Protein 3BXU (pdb70)

Solvent-accessible surface area: 10934 Å² total; per-residue (Å²): 89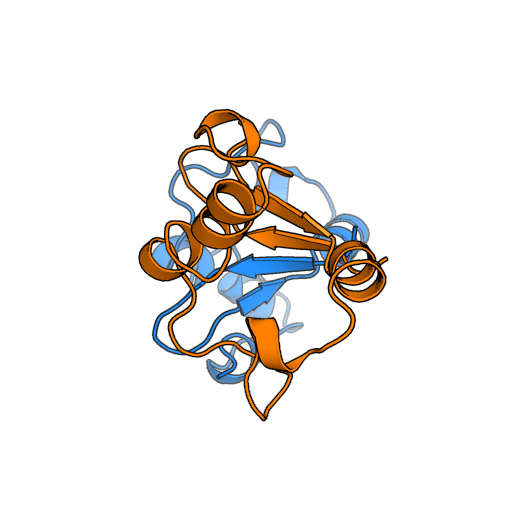,76,30,38,17,31,66,33,198,77,1,24,26,78,45,57,53,150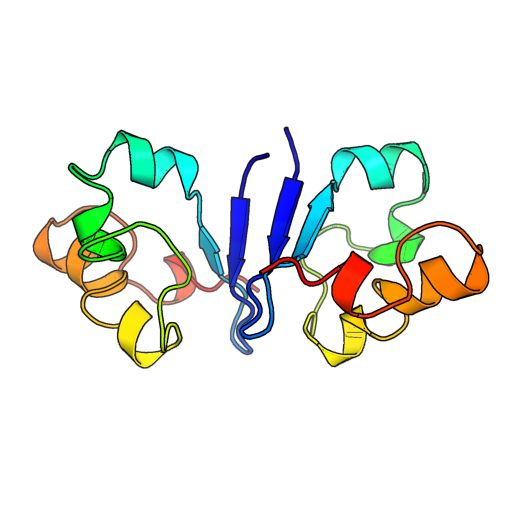,120,53,109,107,101,32,126,84,70,46,88,54,51,39,203,88,80,44,111,48,150,50,52,28,150,140,64,22,84,29,195,34,35,89,24,50,27,100,129,115,176,162,43,39,38,146,100,48,91,35,36,106,183,79,44,17,50,25,32,57,22,186,70,0,37,30,92,50,51,35,106,124,58,93,104,108,44,121,80,76,45,101,66,43,39,196,102,80,44,92,50,154,54,32,19,155,158,64,21,84,29,186,36,34,75,15,50,26,73,134,123,169,160,46,42,45,153,104,48,84,33,30,127,212

InterPro domains:
  IPR002322 Cytochrome c, class III [PR00609] (32-41)
  IPR002322 Cytochrome c, class III [PR00609] (45-52)
  IPR002322 Cytochrome c, class III [PR00609] (69-80)
  IPR002322 Cytochrome c, class III [PR00609] (82-89)
  IPR029467 Cytochrome c7-like [PF14522] (33-90)
  IPR036280 Multiheme cytochrome superfamily [SSF48695] (24-90)
  IPR053591 Cytochrome c [NF043011] (1-90)

B-factor: mean 10.08, std 7.46, range [2.67, 73.77]

Radius of gyration: 16.35 Å; Cα contacts (8 Å, |Δi|>4): 177; chains: 2; bounding box: 32×48×27 Å

Foldseek 3Di:
DFWDWADDPQAIFIGGPVVCCVPPDDCCQQDNPDDDDRPPDDDVCCLPSNPLPCCVVVVHADNDPCSGGPD/DAWDWADDPQAIFIGRPVVCCVVVVDQCQQDNPDPDDDPPDDDVVCLDSNPQPVCVVVVHADNDPCSGGPD

Structure (mmCIF, N/CA/C/O backbone):
data_3BXU
#
_entry.id   3BXU
#
_cell.length_a   34.200
_cell.length_b   47.500
_cell.length_c   88.900
_cell.angle_alpha   90.00
_cell.angle_beta   90.00
_cell.angle_gamma   90.00
#
_symmetry.space_group_name_H-M   'P 21 21 21'
#
loop_
_entity.id
_entity.type
_entity.pdbx_description
1 polymer 'Cytochrome c3'
2 non-polymer 'SULFATE ION'
3 non-polymer 'PROTOPORPHYRIN IX CONTAINING FE'
4 water water
#
loop_
_atom_site.group_PDB
_atom_site.id
_atom_site.type_symbol
_atom_site.label_atom_id
_atom_site.label_alt_id
_atom_site.label_comp_id
_atom_site.label_asym_id
_atom_site.label_entity_id
_atom_site.label_seq_id
_atom_site.pdbx_PDB_ins_code
_atom_site.Cartn_x
_atom_site.Cartn_y
_atom_site.Cartn_z
_atom_site.occupancy
_atom_site.B_iso_or_equiv
_atom_site.auth_seq_id
_atom_site.auth_comp_id
_atom_site.auth_asym_id
_atom_site.auth_atom_id
_atom_site.pdbx_PDB_model_num
ATOM 1 N N . ALA A 1 1 ? 11.526 -13.402 -1.324 1.00 18.05 1 ALA A N 1
ATOM 2 C CA . ALA A 1 1 ? 11.270 -12.528 -0.125 1.00 17.75 1 ALA A CA 1
ATOM 3 C C . ALA A 1 1 ? 9.775 -12.289 0.095 1.00 16.97 1 ALA A C 1
ATOM 4 O O . ALA A 1 1 ? 8.948 -12.966 -0.507 1.00 16.89 1 ALA A O 1
ATOM 6 N N . ASP A 1 2 ? 9.438 -11.379 1.015 1.00 16.36 2 ASP A N 1
ATOM 7 C CA . ASP A 1 2 ? 8.176 -10.647 0.961 1.00 15.77 2 ASP A CA 1
ATOM 8 C C . ASP A 1 2 ? 7.650 -10.000 2.286 1.00 13.84 2 ASP A C 1
ATOM 9 O O . ASP A 1 2 ? 7.292 -8.852 2.216 1.00 14.62 2 ASP A O 1
ATOM 14 N N . THR A 1 3 ? 7.625 -10.648 3.461 1.00 11.78 3 THR A N 1
ATOM 15 C CA . THR A 1 3 ? 7.302 -9.898 4.705 1.00 11.38 3 THR A CA 1
ATOM 16 C C . THR A 1 3 ? 8.065 -10.311 5.968 1.00 9.72 3 THR A C 1
ATOM 17 O O . THR A 1 3 ? 8.563 -11.418 6.063 1.00 9.24 3 THR A O 1
ATOM 21 N N . MET A 1 4 ? 8.115 -9.420 6.954 1.00 8.67 4 MET A N 1
ATOM 22 C CA . MET A 1 4 ? 8.594 -9.747 8.299 1.00 8.64 4 MET A CA 1
ATOM 23 C C . MET A 1 4 ? 7.410 -9.954 9.211 1.00 7.59 4 MET A C 1
ATOM 24 O O . MET A 1 4 ? 6.361 -9.332 9.071 1.00 7.79 4 MET A O 1
ATOM 29 N N . THR A 1 5 ? 7.603 -10.845 10.164 1.00 6.19 5 THR A N 1
ATOM 30 C CA . THR A 1 5 ? 6.618 -11.124 11.191 1.00 6.53 5 THR A CA 1
ATOM 31 C C . THR A 1 5 ? 7.232 -10.824 12.535 1.00 5.93 5 THR A C 1
ATOM 32 O O . THR A 1 5 ? 8.290 -11.371 12.891 1.00 6.04 5 THR A O 1
ATOM 36 N N . PHE A 1 6 ? 6.555 -9.951 13.265 1.00 5.26 6 PHE A N 1
ATOM 37 C CA . PHE A 1 6 ? 6.925 -9.616 14.631 1.00 5.57 6 PHE A CA 1
ATOM 38 C C . PHE A 1 6 ? 5.921 -10.312 15.531 1.00 5.59 6 PHE A C 1
ATOM 39 O O . PHE A 1 6 ? 4.752 -9.926 15.584 1.00 6.00 6 PHE A O 1
ATOM 47 N N . THR A 1 7 ? 6.342 -11.366 16.222 1.00 5.48 7 THR A N 1
ATOM 48 C CA . THR A 1 7 ? 5.415 -12.104 17.068 1.00 5.38 7 THR A CA 1
ATOM 49 C C . THR A 1 7 ? 5.040 -11.293 18.307 1.00 5.58 7 THR A C 1
ATOM 50 O O . THR A 1 7 ? 5.865 -10.614 18.911 1.00 5.80 7 THR A O 1
ATOM 54 N N . ALA A 1 8 ? 3.763 -11.357 18.650 1.00 5.78 8 ALA A N 1
ATOM 55 C CA . ALA A 1 8 ? 3.211 -10.622 19.770 1.00 5.94 8 ALA A CA 1
ATOM 56 C C . ALA A 1 8 ? 2.033 -11.408 20.327 1.00 6.83 8 ALA A C 1
ATOM 57 O O . ALA A 1 8 ? 1.250 -11.999 19.578 1.00 6.96 8 ALA A O 1
ATOM 59 N N . LYS A 1 9 ? 1.904 -11.421 21.646 1.00 7.72 9 LYS A N 1
ATOM 60 C CA . LYS A 1 9 ? 0.870 -12.231 22.296 1.00 8.33 9 LYS A CA 1
ATOM 61 C C . LYS A 1 9 ? -0.542 -11.816 21.897 1.00 8.13 9 LYS A C 1
ATOM 62 O O . LYS A 1 9 ? -1.453 -12.644 21.834 1.00 7.89 9 LYS A O 1
ATOM 68 N N . ASN A 1 10 ? -0.704 -10.527 21.637 1.00 7.12 10 ASN A N 1
ATOM 69 C CA . ASN A 1 10 ? -1.990 -9.960 21.233 1.00 7.43 10 ASN A CA 1
ATOM 70 C C . ASN A 1 10 ? -2.230 -9.932 19.723 1.00 7.68 10 ASN A C 1
ATOM 71 O O . ASN A 1 10 ? -3.150 -9.272 19.263 1.00 8.97 10 ASN A O 1
ATOM 76 N N . GLY A 1 11 ? -1.425 -10.663 18.956 1.00 7.64 11 GLY A N 1
ATOM 77 C CA . GLY A 1 11 ? -1.569 -10.722 17.514 1.00 7.19 11 GLY A CA 1
ATOM 78 C C . GLY A 1 11 ? -0.281 -10.27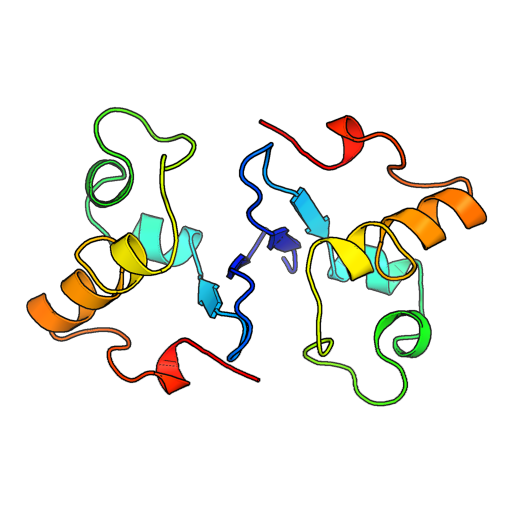6 16.853 1.00 7.00 11 GLY A C 1
ATOM 79 O O . GLY A 1 11 ? 0.208 -9.156 17.093 1.00 6.66 11 GLY A O 1
ATOM 80 N N . ASN A 1 12 ? 0.248 -11.152 16.005 1.00 6.91 12 ASN A N 1
ATOM 81 C CA . ASN A 1 12 ? 1.489 -10.895 15.292 1.00 6.98 12 ASN A CA 1
ATOM 82 C C . ASN A 1 12 ? 1.308 -9.690 14.366 1.00 6.83 12 ASN A C 1
ATOM 83 O O . ASN A 1 12 ? 0.211 -9.413 13.855 1.00 7.55 12 ASN A O 1
ATOM 88 N N . VAL A 1 13 ? 2.406 -8.993 14.126 1.00 6.11 13 VAL A N 1
ATOM 89 C CA . VAL A 1 13 ? 2.431 -7.841 13.254 1.00 5.55 13 VAL A CA 1
ATOM 90 C C . VAL A 1 13 ? 3.177 -8.208 11.981 1.00 5.60 13 VAL A C 1
ATOM 91 O O . VAL A 1 13 ? 4.321 -8.639 12.038 1.00 6.79 13 VAL A O 1
ATOM 95 N N . THR A 1 14 ? 2.525 -8.041 10.838 1.00 5.50 14 THR A N 1
ATOM 96 C CA . THR A 1 14 ? 3.146 -8.246 9.545 1.00 6.01 14 THR A CA 1
ATOM 97 C C . THR A 1 14 ? 3.619 -6.922 8.989 1.00 6.07 14 THR A C 1
ATOM 98 O O . THR A 1 14 ? 2.865 -5.981 8.937 1.00 7.79 14 THR A O 1
ATOM 102 N N . PHE A 1 15 ? 4.869 -6.880 8.555 1.00 5.13 15 PHE A N 1
ATOM 103 C CA . PHE A 1 15 ? 5.533 -5.645 8.173 1.00 4.87 15 PHE A CA 1
ATOM 104 C C . PHE A 1 15 ? 6.181 -5.841 6.819 1.00 5.47 15 PHE A C 1
ATOM 105 O O . PHE A 1 15 ? 7.015 -6.734 6.646 1.00 6.36 15 PHE A O 1
ATOM 113 N N . ASP A 1 16 ? 5.773 -5.041 5.843 1.00 5.42 16 ASP A N 1
ATOM 114 C CA . ASP A 1 16 ? 6.361 -5.061 4.523 1.00 5.79 16 ASP A CA 1
ATOM 115 C C . ASP A 1 16 ? 7.589 -4.163 4.529 1.00 5.10 16 ASP A C 1
ATOM 116 O O . ASP A 1 16 ? 7.528 -2.961 4.293 1.00 4.84 16 ASP A O 1
ATOM 121 N N . HIS A 1 17 ? 8.723 -4.768 4.816 1.00 5.11 17 HIS A N 1
ATOM 122 C CA . HIS A 1 17 ? 9.988 -4.064 4.907 1.00 5.17 17 HIS A CA 1
ATOM 123 C C . HIS A 1 17 ? 10.355 -3.488 3.561 1.00 5.71 17 HIS A C 1
ATOM 124 O O . HIS A 1 17 ? 10.772 -2.334 3.498 1.00 5.58 17 HIS A O 1
ATOM 131 N N . LYS A 1 18 ? 10.204 -4.257 2.475 1.00 6.73 18 LYS A N 1
ATOM 132 C CA . LYS A 1 18 ? 10.584 -3.730 1.180 1.00 7.58 18 LYS A CA 1
ATOM 133 C C . LYS A 1 18 ? 9.767 -2.513 0.787 1.00 7.33 18 LYS A C 1
ATOM 134 O O . LYS A 1 18 ? 10.296 -1.551 0.249 1.00 7.84 18 LYS A O 1
ATOM 140 N N . LYS A 1 19 ? 8.468 -2.557 1.064 1.00 7.67 19 LYS A N 1
ATOM 141 C CA . LYS A 1 19 ? 7.619 -1.423 0.759 1.00 8.27 19 LYS A CA 1
ATOM 142 C C . LYS A 1 19 ? 8.080 -0.207 1.551 1.00 7.49 19 LYS A C 1
ATOM 143 O O . LYS A 1 19 ? 8.158 0.887 1.024 1.00 8.12 19 LYS A O 1
ATOM 149 N N . HIS A 1 20 ? 8.425 -0.392 2.821 1.00 6.19 20 HIS A N 1
ATOM 150 C CA . HIS A 1 20 ? 8.875 0.719 3.629 1.00 6.10 20 HIS A CA 1
ATOM 151 C C . HIS A 1 20 ? 10.227 1.260 3.152 1.00 6.61 20 HIS A C 1
ATOM 152 O O . HIS A 1 20 ? 10.450 2.457 3.181 1.00 6.90 20 HIS A O 1
ATOM 159 N N . GLN A 1 21 ? 11.100 0.383 2.670 1.00 6.63 21 GLN A N 1
ATOM 160 C CA . GLN A 1 21 ? 12.388 0.795 2.108 1.00 7.11 21 GLN A CA 1
ATOM 161 C C . GLN A 1 21 ? 12.183 1.706 0.919 1.00 8.34 21 GLN A C 1
ATOM 162 O O . GLN A 1 21 ? 12.975 2.604 0.679 1.00 9.28 21 GLN A O 1
ATOM 168 N N . THR A 1 22 ? 11.119 1.447 0.175 1.00 8.61 22 THR A N 1
ATOM 169 C CA . THR A 1 22 ? 10.811 2.181 -1.048 1.00 9.40 22 THR A CA 1
ATOM 170 C C . THR A 1 22 ? 10.268 3.558 -0.738 1.00 10.41 22 THR A C 1
ATOM 171 O O . THR A 1 22 ? 10.652 4.523 -1.385 1.00 12.09 22 THR A O 1
ATOM 175 N N . ILE A 1 23 ? 9.356 3.652 0.227 1.00 10.18 23 ILE A N 1
ATOM 176 C CA . ILE A 1 23 ? 8.633 4.900 0.467 1.00 10.81 23 ILE A CA 1
ATOM 177 C C . ILE A 1 23 ? 9.281 5.777 1.518 1.00 11.03 23 ILE A C 1
ATOM 178 O O . ILE A 1 23 ? 9.152 6.981 1.471 1.00 11.26 23 ILE A O 1
ATOM 183 N N . VAL A 1 24 ? 9.997 5.178 2.457 1.00 11.23 24 VAL A N 1
ATOM 184 C CA . VAL A 1 24 ? 10.600 5.948 3.540 1.00 11.96 24 VAL A CA 1
ATOM 185 C C . VAL A 1 24 ? 11.950 6.382 3.033 1.00 13.19 24 VAL A C 1
ATOM 186 O O . VAL A 1 24 ? 12.669 5.554 2.471 1.00 14.72 24 VAL A O 1
ATOM 190 N N . PRO A 1 25 ? 12.281 7.669 3.242 1.00 13.67 25 PRO A N 1
ATOM 191 C CA . PRO A 1 25 ? 13.366 8.358 2.520 1.00 13.28 25 PRO A CA 1
ATOM 192 C C . PRO A 1 25 ? 14.777 7.761 2.601 0.50 12.78 25 PRO A C 1
ATOM 193 O O . PRO A 1 25 ? 15.529 7.894 1.636 0.50 13.68 25 PRO A O 1
ATOM 197 N N . ASP A 1 26 ? 15.132 7.134 3.715 1.00 11.99 26 ASP A N 1
ATOM 198 C CA . ASP A 1 26 ? 16.531 6.736 3.959 1.00 10.08 26 ASP A CA 1
ATOM 199 C C . ASP A 1 26 ? 16.517 5.586 4.978 1.00 8.27 26 ASP A C 1
ATOM 200 O O . ASP A 1 26 ? 15.682 5.605 5.853 1.00 7.73 26 ASP A O 1
ATOM 205 N N . CYS A 1 27 ? 17.407 4.585 4.862 1.00 7.02 27 CYS A N 1
ATOM 206 C CA . CYS A 1 27 ? 17.451 3.478 5.843 1.00 5.92 27 CYS A CA 1
ATOM 207 C C . CYS A 1 27 ? 17.632 3.993 7.260 1.00 5.14 27 CYS A C 1
ATOM 208 O O . CYS A 1 27 ? 17.149 3.385 8.195 1.00 4.50 27 CYS A O 1
ATOM 211 N N . ALA A 1 28 ? 18.351 5.106 7.390 1.00 5.28 28 ALA A N 1
ATOM 212 C CA . ALA A 1 28 ? 18.688 5.707 8.677 1.00 4.75 28 ALA A CA 1
ATOM 213 C C . ALA A 1 28 ? 17.461 6.105 9.496 1.00 5.07 28 ALA A C 1
ATOM 214 O O . ALA A 1 28 ? 17.525 6.209 10.723 1.00 6.44 28 ALA A O 1
ATOM 216 N N . VAL A 1 29 ? 16.339 6.328 8.820 1.00 5.30 29 VAL A N 1
ATOM 217 C CA . VAL A 1 29 ? 15.104 6.650 9.519 1.00 5.71 29 VAL A CA 1
ATOM 218 C C . VAL A 1 29 ? 14.814 5.605 10.586 1.00 5.70 29 VAL A C 1
ATOM 219 O O . VAL A 1 29 ? 14.466 5.940 11.720 1.00 7.25 29 VAL A O 1
ATOM 223 N N . CYS A 1 30 ? 15.028 4.336 10.250 1.00 6.06 30 CYS A N 1
ATOM 224 C CA . CYS A 1 30 ? 14.753 3.255 11.168 1.00 5.66 30 CYS A CA 1
ATOM 225 C C . CYS A 1 30 ? 15.990 2.597 11.735 1.00 4.94 30 CYS A C 1
ATOM 226 O O . CYS A 1 30 ? 15.911 1.980 12.789 1.00 6.49 30 CYS A O 1
ATOM 229 N N . HIS A 1 31 ? 17.130 2.755 11.053 1.00 4.85 31 HIS A N 1
ATOM 230 C CA . HIS A 1 31 ? 18.353 2.006 11.375 1.00 4.17 31 HIS A CA 1
ATOM 231 C C . HIS A 1 31 ? 19.513 2.835 11.906 1.00 5.65 31 HIS A C 1
ATOM 232 O O . HIS A 1 31 ? 20.523 2.263 12.319 1.00 6.65 31 HIS A O 1
ATOM 239 N N . GLY A 1 32 ? 19.401 4.159 11.874 1.00 6.06 32 GLY A N 1
ATOM 240 C CA . GLY A 1 32 ? 20.535 4.975 12.241 1.00 7.12 32 GLY A CA 1
ATOM 241 C C . GLY A 1 32 ? 21.643 4.845 11.206 1.00 8.48 32 GLY A C 1
ATOM 242 O O . GLY A 1 32 ? 21.390 4.664 10.016 1.00 8.93 32 GLY A O 1
ATOM 243 N N . LYS A 1 33 ? 22.888 4.917 11.666 1.00 9.49 33 LYS A N 1
ATOM 244 C CA . LYS A 1 33 ? 24.038 5.077 10.783 1.00 10.54 33 LYS A CA 1
ATOM 245 C C . LYS A 1 33 ? 24.161 4.016 9.688 1.00 10.86 33 LYS A C 1
ATOM 246 O O . LYS A 1 33 ? 24.458 4.343 8.532 1.00 11.13 33 LYS A O 1
ATOM 252 N N . THR A 1 34 ? 23.938 2.757 10.050 1.00 11.06 34 THR A N 1
ATOM 253 C CA . THR A 1 34 ? 24.100 1.640 9.119 1.00 11.89 34 THR A CA 1
ATOM 254 C C . THR A 1 34 ? 22.935 0.675 9.281 1.00 11.17 34 THR A C 1
ATOM 255 O O . THR A 1 34 ? 22.462 0.448 10.397 1.00 11.33 34 THR A O 1
ATOM 259 N N . PRO A 1 35 ? 22.429 0.116 8.187 1.00 10.14 35 PRO A N 1
ATOM 260 C CA . PRO A 1 35 ? 21.382 -0.894 8.318 1.00 10.20 35 PRO A CA 1
ATOM 261 C C . PRO A 1 35 ? 21.978 -2.146 8.936 1.00 10.83 35 PRO A C 1
ATOM 262 O O . PRO A 1 35 ? 23.087 -2.570 8.600 1.00 12.40 35 PRO A O 1
ATOM 266 N N . GLY A 1 36 ? 21.235 -2.716 9.856 1.00 10.71 36 GLY A N 1
ATOM 267 C CA . GLY A 1 36 ? 21.693 -3.825 10.676 1.00 9.87 36 GLY A CA 1
ATOM 268 C C . GLY A 1 36 ? 20.595 -4.061 11.687 1.00 9.19 36 GLY A C 1
ATOM 269 O O . GLY A 1 36 ? 19.523 -3.461 11.619 1.00 9.29 36 GLY A O 1
ATOM 270 N N . LYS A 1 37 ? 20.833 -4.965 12.617 1.00 8.34 37 LYS A N 1
ATOM 271 C CA . LYS A 1 37 ? 19.819 -5.278 13.595 1.00 7.92 37 LYS A CA 1
ATOM 272 C C . LYS A 1 37 ? 19.544 -4.046 14.426 1.00 7.72 37 LYS A C 1
ATOM 273 O O . LYS A 1 37 ? 20.473 -3.345 14.838 1.00 9.98 37 LYS A O 1
ATOM 279 N N . ILE A 1 38 ? 18.264 -3.794 14.664 1.00 7.06 38 ILE A N 1
ATOM 280 C CA . ILE A 1 38 ? 17.837 -2.617 15.425 1.00 7.13 38 ILE A CA 1
ATOM 281 C C . ILE A 1 38 ? 17.809 -3.019 16.880 1.00 7.18 38 ILE A C 1
ATOM 282 O O . ILE A 1 38 ? 16.903 -3.717 17.350 1.00 6.71 38 ILE A O 1
ATOM 287 N N . GLU A 1 39 ? 18.870 -2.635 17.567 1.00 8.26 39 GLU A N 1
ATOM 288 C CA . GLU A 1 39 ? 19.037 -2.907 18.970 1.00 8.69 39 GLU A CA 1
ATOM 289 C C . GLU A 1 39 ? 17.816 -2.423 19.783 1.00 8.20 39 GLU A C 1
ATOM 290 O O . GLU A 1 39 ? 17.400 -1.277 19.653 1.00 8.53 39 GLU A O 1
ATOM 296 N N . GLY A 1 40 ? 17.259 -3.317 20.591 1.00 7.64 40 GLY A N 1
ATOM 297 C CA . GLY A 1 40 ? 16.146 -2.991 21.469 1.00 7.73 40 GLY A CA 1
ATOM 298 C C . GLY A 1 40 ? 14.778 -3.092 20.816 1.00 6.78 40 GLY A C 1
ATOM 299 O O . GLY A 1 40 ? 13.773 -2.915 21.491 1.00 6.03 40 GLY A O 1
ATOM 300 N N . PHE A 1 41 ? 14.704 -3.401 19.526 1.00 6.68 41 PHE A N 1
ATOM 301 C CA . PHE A 1 41 ? 13.414 -3.348 18.867 1.00 6.10 41 PHE A CA 1
ATOM 302 C C . PHE A 1 41 ? 12.402 -4.248 19.573 1.00 5.76 41 PHE A C 1
ATOM 303 O O . PHE A 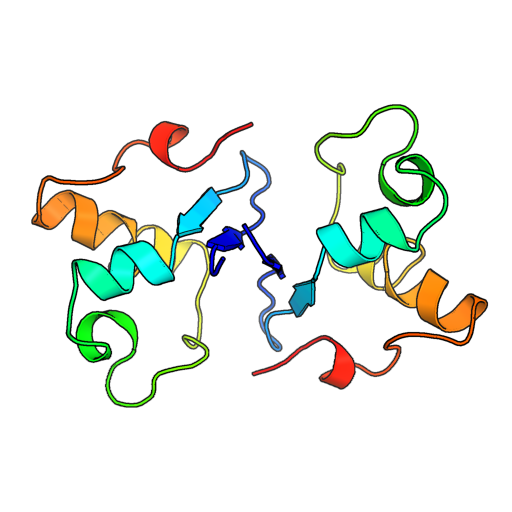1 41 ? 12.716 -5.366 19.973 1.00 6.84 41 PHE A O 1
ATOM 311 N N . GLY A 1 42 ? 11.192 -3.728 19.730 1.00 5.30 42 GLY A N 1
ATOM 312 C CA . GLY A 1 42 ? 10.168 -4.371 20.508 1.00 4.40 42 GLY A CA 1
ATOM 313 C C . GLY A 1 42 ? 9.036 -3.407 20.762 1.00 4.12 42 GLY A C 1
ATOM 314 O O . GLY A 1 42 ? 8.908 -2.423 20.052 1.00 4.53 42 GLY A O 1
ATOM 315 N N . LYS A 1 43 ? 8.225 -3.684 21.784 1.00 4.43 43 LYS A N 1
ATOM 316 C CA . LYS A 1 43 ? 7.010 -2.919 22.074 1.00 4.79 43 LYS A CA 1
ATOM 317 C C . LYS A 1 43 ? 7.253 -1.413 22.178 1.00 4.65 43 LYS A C 1
ATOM 318 O O . LYS A 1 43 ? 6.587 -0.624 21.521 1.00 5.04 43 LYS A O 1
ATOM 324 N N . GLU A 1 44 ? 8.169 -1.010 23.042 1.00 4.14 44 GLU A N 1
ATOM 325 C CA . GLU A 1 44 ? 8.366 0.413 23.296 1.00 4.06 44 GLU A CA 1
ATOM 326 C C . GLU A 1 44 ? 8.771 1.171 22.035 1.00 4.52 44 GLU A C 1
ATOM 327 O O . GLU A 1 44 ? 8.263 2.263 21.766 1.00 5.37 44 GLU A O 1
ATOM 333 N N . MET A 1 45 ? 9.716 0.619 21.289 1.00 4.27 45 MET A N 1
ATOM 334 C CA . MET A 1 45 ? 10.199 1.290 20.075 1.00 4.43 45 MET A CA 1
ATOM 335 C C . MET A 1 45 ? 9.094 1.314 19.027 1.00 5.28 45 MET A C 1
ATOM 336 O O . MET A 1 45 ? 8.846 2.344 18.395 1.00 5.50 45 MET A O 1
ATOM 341 N N . ALA A 1 46 ? 8.405 0.194 18.859 1.00 5.02 46 ALA A N 1
ATOM 342 C CA . ALA A 1 46 ? 7.326 0.078 17.875 1.00 5.27 46 ALA A CA 1
ATOM 343 C C . ALA A 1 46 ? 6.184 1.030 18.160 1.00 5.74 46 ALA A C 1
ATOM 344 O O . ALA A 1 46 ? 5.638 1.634 17.240 1.00 5.40 46 ALA A O 1
ATOM 346 N N . HIS A 1 47 ? 5.831 1.193 19.431 1.00 5.29 47 HIS A N 1
ATOM 347 C CA . HIS A 1 47 ? 4.739 2.099 19.779 1.00 5.69 47 HIS A CA 1
ATOM 348 C C . HIS A 1 47 ? 5.200 3.561 19.793 1.00 5.78 47 HIS A C 1
ATOM 349 O O . HIS A 1 47 ? 4.373 4.453 19.742 1.00 6.24 47 HIS A O 1
ATOM 356 N N . GLY A 1 48 ? 6.513 3.775 19.826 1.00 6.52 48 GLY A N 1
ATOM 357 C CA . GLY A 1 48 ? 7.124 5.074 19.698 1.00 6.99 48 GLY A CA 1
ATOM 358 C C . GLY A 1 48 ? 7.547 5.365 18.269 1.00 7.92 48 GLY A C 1
ATOM 359 O O . GLY A 1 48 ? 6.840 5.071 17.305 1.00 7.87 48 GLY A O 1
ATOM 360 N N . LYS A 1 49 ? 8.718 5.977 18.152 1.00 9.24 49 LYS A N 1
ATOM 361 C CA . LYS A 1 49 ? 9.180 6.558 16.897 1.00 9.84 49 LYS A CA 1
ATOM 362 C C . LYS A 1 49 ? 9.507 5.537 15.816 1.00 9.22 49 LYS A C 1
ATOM 363 O O . LYS A 1 49 ? 9.535 5.892 14.645 1.00 10.38 49 LYS A O 1
ATOM 369 N N . SER A 1 50 ? 9.759 4.286 16.193 1.00 8.32 50 SER A N 1
ATOM 370 C CA . SER A 1 50 ? 10.103 3.265 15.215 1.00 7.58 50 SER A CA 1
ATOM 371 C C . SER A 1 50 ? 8.961 2.817 14.322 1.00 7.12 50 SER A C 1
ATOM 372 O O . SER A 1 50 ? 9.237 2.418 13.205 1.00 7.53 50 SER A O 1
ATOM 375 N N . CYS A 1 51 ? 7.713 2.861 14.786 1.00 6.22 51 CYS A N 1
ATOM 376 C CA . CYS A 1 51 ? 6.586 2.483 13.933 1.00 5.61 51 CYS A CA 1
ATOM 377 C C . CYS A 1 51 ? 5.411 3.453 14.075 1.00 5.55 51 CYS A C 1
ATOM 378 O O . CYS A 1 51 ? 5.177 4.293 13.210 1.00 5.83 51 CYS A O 1
ATOM 381 N N . LYS A 1 52 ? 4.654 3.312 15.155 1.00 5.42 52 LYS A N 1
ATOM 382 C CA . LYS A 1 52 ? 3.409 4.052 15.333 1.00 5.51 52 LYS A CA 1
ATOM 383 C C . LYS A 1 52 ? 3.619 5.561 15.236 1.00 5.31 52 LYS A C 1
ATOM 384 O O . LYS A 1 52 ? 2.783 6.274 14.673 1.00 4.89 52 LYS A O 1
ATOM 390 N N . GLY A 1 53 ? 4.717 6.055 15.791 1.00 4.94 53 GLY A N 1
ATOM 391 C CA . GLY A 1 53 ? 4.993 7.479 15.811 1.00 5.27 53 GLY A CA 1
ATOM 392 C C . GLY A 1 53 ? 5.068 8.075 14.419 1.00 4.86 53 GLY A C 1
ATOM 393 O O . GLY A 1 53 ? 4.612 9.191 14.207 1.00 5.19 53 GLY A O 1
ATOM 394 N N . CYS A 1 54 ? 5.702 7.375 13.487 1.00 5.39 54 CYS A N 1
ATOM 395 C CA . CYS A 1 54 ? 5.735 7.875 12.120 1.00 4.97 54 CYS A CA 1
ATOM 396 C C . CYS A 1 54 ? 4.326 7.953 11.532 1.00 4.82 54 CYS A C 1
ATOM 397 O O . CYS A 1 54 ? 3.937 8.945 10.944 1.00 4.13 54 CYS A O 1
ATOM 400 N N . HIS A 1 55 ? 3.569 6.884 11.688 1.00 3.57 55 HIS A N 1
ATOM 401 C CA . HIS A 1 55 ? 2.227 6.807 11.135 1.00 3.79 55 HIS A CA 1
ATOM 402 C C . HIS A 1 55 ? 1.355 7.918 11.694 1.00 3.92 55 HIS A C 1
ATOM 403 O O . HIS A 1 55 ? 0.589 8.540 10.969 1.00 4.58 55 HIS A O 1
ATOM 410 N N . GLU A 1 56 ? 1.483 8.195 12.991 1.00 4.08 56 GLU A N 1
ATOM 411 C CA . GLU A 1 56 ? 0.718 9.274 13.606 1.00 4.87 56 GLU A CA 1
ATOM 412 C C . GLU A 1 56 ? 1.193 10.645 13.117 1.00 4.43 56 GLU A C 1
ATOM 413 O O . GLU A 1 56 ? 0.382 11.471 12.708 1.00 4.73 56 GLU A O 1
ATOM 423 N N . GLU A 1 57 ? 2.501 10.880 13.116 1.00 4.97 57 GLU A N 1
ATOM 424 C CA . GLU A 1 57 ? 3.042 12.202 12.784 1.00 5.38 57 GLU A CA 1
ATOM 425 C C . GLU A 1 57 ? 2.759 12.556 11.316 1.00 5.01 57 GLU A C 1
ATOM 426 O O . GLU A 1 57 ? 2.412 13.682 10.999 1.00 4.90 57 GLU A O 1
ATOM 432 N N . MET A 1 58 ? 2.880 11.566 10.435 1.00 4.96 58 MET A N 1
ATOM 433 C CA . MET A 1 58 ? 2.751 11.779 8.992 1.00 5.85 58 MET A CA 1
ATOM 434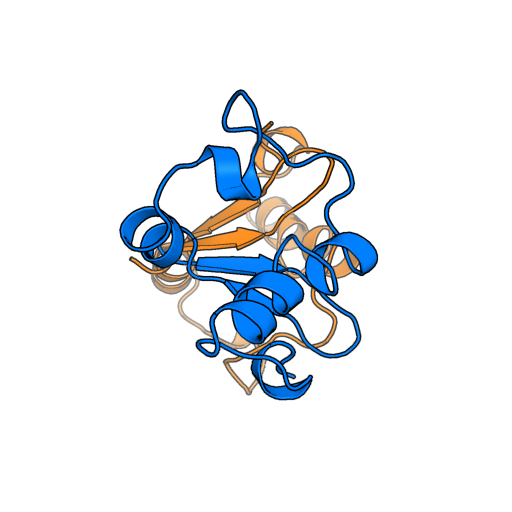 C C . MET A 1 58 ? 1.344 11.526 8.468 1.00 6.38 58 MET A C 1
ATOM 435 O O . MET A 1 58 ? 1.098 11.671 7.272 1.00 6.67 58 MET A O 1
ATOM 440 N N . LYS A 1 59 ? 0.431 11.161 9.363 1.00 7.48 59 LYS A N 1
ATOM 441 C CA . LYS A 1 59 ? -0.984 10.970 9.049 1.00 8.61 59 LYS A CA 1
ATOM 442 C C . LYS A 1 59 ? -1.219 9.929 7.946 1.00 8.35 59 LYS A C 1
ATOM 443 O O . LYS A 1 59 ? -2.147 10.033 7.149 1.00 9.05 59 LYS A O 1
ATOM 449 N N . LYS A 1 60 ? -0.404 8.889 7.954 1.00 8.09 60 LYS A N 1
ATOM 450 C CA . LYS A 1 60 ? -0.474 7.813 6.973 1.00 8.68 60 LYS A CA 1
ATOM 451 C C . LYS A 1 60 ? 0.065 6.541 7.608 1.00 7.57 60 LYS A C 1
ATOM 452 O O . LYS A 1 60 ? 1.150 6.537 8.168 1.00 7.19 60 LYS A O 1
ATOM 458 N N . GLY A 1 61 ? -0.695 5.459 7.506 1.00 6.49 61 GLY A N 1
ATOM 459 C CA . GLY A 1 61 ? -0.343 4.191 8.106 1.00 5.68 61 GLY A CA 1
ATOM 460 C C . GLY A 1 61 ? -1.103 3.911 9.398 1.00 5.82 61 GLY A C 1
ATOM 461 O O . GLY A 1 61 ? -1.794 4.766 9.958 1.00 5.85 61 GLY A O 1
ATOM 462 N N . PRO A 1 62 ? -0.979 2.687 9.884 1.00 5.77 62 PRO A N 1
ATOM 463 C CA . PRO A 1 62 ? -1.771 2.230 11.032 1.00 6.01 62 PRO A CA 1
ATOM 464 C C . PRO A 1 62 ? -1.375 2.848 12.388 1.00 6.36 62 PRO A C 1
ATOM 465 O O . PRO A 1 62 ? -0.207 2.867 12.796 1.00 6.54 62 PRO A O 1
ATOM 469 N N . THR A 1 63 ? -2.385 3.337 13.098 1.00 6.89 63 THR A N 1
ATOM 470 C CA . THR A 1 63 ? -2.215 3.834 14.461 1.00 7.72 63 THR A CA 1
ATOM 471 C C . THR A 1 63 ? -3.082 3.120 15.485 1.00 7.83 63 THR A C 1
ATOM 472 O O . THR A 1 63 ? -2.851 3.271 16.679 1.00 8.95 63 THR A O 1
ATOM 476 N N . LYS A 1 64 ? -4.043 2.334 15.029 1.00 7.71 64 LYS A N 1
ATOM 477 C CA . LYS A 1 64 ? -4.949 1.606 15.923 1.00 8.28 64 LYS A CA 1
ATOM 4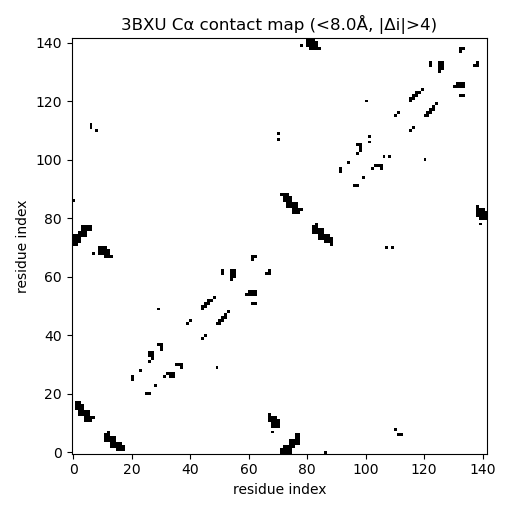78 C C . LYS A 1 64 ? -4.451 0.186 16.123 1.00 8.34 64 LYS A C 1
ATOM 479 O O . LYS A 1 64 ? -3.854 -0.403 15.226 1.00 8.23 64 LYS A O 1
ATOM 485 N N . CYS A 1 65 ? -4.682 -0.370 17.313 1.00 8.27 65 CYS A N 1
ATOM 486 C CA . CYS A 1 65 ? -4.052 -1.643 17.695 1.00 8.87 65 CYS A CA 1
ATOM 487 C C . CYS A 1 65 ? -4.264 -2.719 16.654 1.00 9.52 65 CYS A C 1
ATOM 488 O O . CYS A 1 65 ? -3.318 -3.353 16.211 1.00 9.88 65 CYS A O 1
ATOM 491 N N . GLY A 1 66 ? -5.521 -2.929 16.280 1.00 10.06 66 GLY A N 1
ATOM 492 C CA . GLY A 1 66 ? -5.886 -3.982 15.356 1.00 9.98 66 GLY A CA 1
ATOM 493 C C . GLY A 1 66 ? -5.434 -3.793 13.931 1.00 10.38 66 GLY A C 1
ATOM 494 O O . GLY A 1 66 ? -5.471 -4.744 13.155 1.00 11.41 66 GLY A O 1
ATOM 495 N N . GLU A 1 67 ? -5.028 -2.579 13.570 1.00 10.15 67 GLU A N 1
ATOM 496 C CA . GLU A 1 67 ? -4.424 -2.341 12.266 1.00 10.84 67 GLU A CA 1
ATOM 497 C C . GLU A 1 67 ? -3.034 -2.967 12.134 1.00 10.34 67 GLU A C 1
ATOM 498 O O . GLU A 1 67 ? -2.610 -3.279 11.031 1.00 11.71 67 GLU A O 1
ATOM 504 N N . CYS A 1 68 ? -2.322 -3.127 13.255 1.00 9.30 68 CYS A N 1
ATOM 505 C CA . CYS A 1 68 ? -1.034 -3.802 13.279 1.00 8.71 68 CYS A CA 1
ATOM 506 C 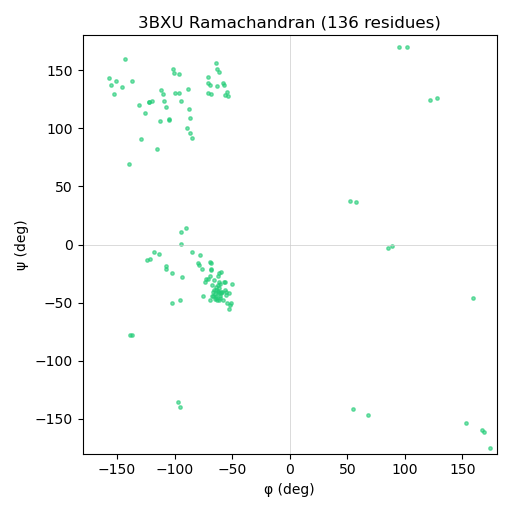C . CYS A 1 68 ? -1.134 -5.223 13.804 1.00 8.16 68 CYS A C 1
ATOM 507 O O . CYS A 1 68 ? -0.586 -6.126 13.186 1.00 8.49 68 CYS A O 1
ATOM 510 N N . HIS A 1 69 ? -1.783 -5.401 14.961 1.00 7.97 69 HIS A N 1
ATOM 511 C CA . HIS A 1 69 ? -1.855 -6.699 15.644 1.00 8.53 69 HIS A CA 1
ATOM 512 C C . HIS A 1 69 ? -3.033 -7.480 15.114 1.00 9.65 69 HIS A C 1
ATOM 513 O O . HIS A 1 69 ? -4.180 -7.065 15.292 1.00 10.06 69 HIS A O 1
ATOM 520 N N . LYS A 1 70 ? -2.739 -8.612 14.487 1.00 10.89 70 LYS A N 1
ATOM 521 C CA . LYS A 1 70 ? -3.766 -9.445 13.878 1.00 12.54 70 LYS A CA 1
ATOM 522 C C . LYS A 1 70 ? -3.732 -10.855 14.464 1.00 13.32 70 LYS A C 1
ATOM 523 O O . LYS A 1 70 ? -2.711 -11.540 14.421 1.00 13.70 70 LYS A O 1
ATOM 529 N N . LYS A 1 71 ? -4.858 -11.289 15.021 1.00 14.85 71 LYS A N 1
ATOM 530 C CA . LYS A 1 71 ? -4.988 -12.657 15.514 1.00 15.64 71 LYS A CA 1
ATOM 531 C C . LYS A 1 71 ? -5.483 -13.587 14.403 1.00 15.43 71 LYS A C 1
ATOM 532 O O . LYS A 1 71 ? -5.909 -13.182 13.328 1.00 14.83 71 LYS A O 1
ATOM 539 N N . ALA B 1 1 ? 9.051 -13.959 -3.002 1.00 15.47 1 ALA B N 1
ATOM 540 C CA . ALA B 1 1 ? 7.670 -14.366 -3.404 1.00 14.92 1 ALA B CA 1
ATOM 541 C C . ALA B 1 1 ? 6.729 -14.537 -2.195 1.00 13.94 1 ALA B C 1
ATOM 542 O O . ALA B 1 1 ? 5.805 -13.737 -1.994 1.00 14.36 1 ALA B O 1
ATOM 544 N N . ASP B 1 2 ? 6.956 -15.580 -1.402 1.00 12.46 2 ASP B N 1
ATOM 545 C CA . ASP B 1 2 ? 6.249 -15.755 -0.137 1.00 11.10 2 ASP B CA 1
ATOM 546 C C . ASP B 1 2 ? 7.217 -16.262 0.913 1.00 10.59 2 ASP B C 1
ATOM 547 O O . ASP B 1 2 ? 7.154 -17.401 1.357 1.00 10.41 2 ASP B O 1
ATOM 552 N N . THR B 1 3 ? 8.130 -15.389 1.296 1.00 10.13 3 THR B N 1
ATOM 553 C CA . THR B 1 3 ? 9.107 -15.673 2.332 1.00 10.45 3 THR B CA 1
ATOM 554 C C . THR B 1 3 ? 8.766 -14.790 3.529 1.00 9.46 3 THR B C 1
ATOM 555 O O . THR B 1 3 ? 8.464 -13.603 3.383 1.00 10.65 3 THR B O 1
ATOM 559 N N . MET B 1 4 ? 8.753 -15.399 4.692 1.00 7.89 4 MET B N 1
ATOM 560 C CA . MET B 1 4 ? 8.472 -14.743 5.951 1.00 7.63 4 MET B CA 1
ATOM 561 C C . MET B 1 4 ? 9.746 -14.683 6.773 1.00 7.20 4 MET B C 1
ATOM 562 O O . MET B 1 4 ? 10.385 -15.684 6.977 1.00 9.17 4 MET B O 1
ATOM 567 N N . THR B 1 5 ? 10.096 -13.506 7.275 1.00 5.49 5 THR B N 1
ATOM 568 C CA . THR B 1 5 ? 11.264 -13.366 8.132 1.00 5.98 5 THR B CA 1
ATOM 569 C C . THR B 1 5 ? 10.789 -13.129 9.538 1.00 4.77 5 THR B C 1
ATOM 570 O O . THR B 1 5 ? 10.128 -12.134 9.809 1.00 6.01 5 THR B O 1
ATOM 574 N N . PHE B 1 6 ? 11.131 -14.040 10.434 1.00 4.34 6 PHE B N 1
ATOM 575 C CA . PHE B 1 6 ? 10.779 -13.920 11.841 1.00 4.54 6 PHE B CA 1
ATOM 576 C C . PHE B 1 6 ? 11.955 -13.277 12.547 1.00 4.76 6 PHE B C 1
ATOM 577 O O . PHE B 1 6 ? 13.091 -13.758 12.462 1.00 6.01 6 PHE B O 1
ATOM 585 N N . THR B 1 7 ? 11.706 -12.164 13.224 1.00 5.62 7 THR B N 1
ATOM 586 C CA . THR B 1 7 ? 12.750 -11.497 13.966 1.00 6.69 7 THR B CA 1
ATOM 587 C C . THR B 1 7 ? 13.145 -12.298 15.202 1.00 6.41 7 THR B C 1
ATOM 588 O O . THR B 1 7 ? 12.319 -12.899 15.879 1.00 6.84 7 THR B O 1
ATOM 592 N N . ALA B 1 8 ? 14.425 -12.253 15.509 1.00 5.86 8 ALA B N 1
ATOM 593 C CA . ALA B 1 8 ? 14.957 -12.885 16.700 1.00 5.83 8 ALA B CA 1
ATOM 594 C C . ALA B 1 8 ? 16.243 -12.141 17.046 1.00 5.58 8 ALA B C 1
ATOM 595 O O . ALA B 1 8 ? 17.051 -11.839 16.179 1.00 6.16 8 ALA B O 1
ATOM 597 N N . LYS B 1 9 ? 16.422 -11.866 18.329 1.00 5.83 9 LYS B N 1
ATOM 598 C CA . LYS B 1 9 ? 17.536 -11.072 18.802 1.00 6.59 9 LYS B CA 1
ATOM 599 C C . LYS B 1 9 ? 18.863 -11.741 18.493 1.00 5.73 9 LYS B C 1
ATOM 600 O O . LYS B 1 9 ? 19.857 -11.053 18.311 1.00 6.02 9 LYS B O 1
ATOM 606 N N . ASN B 1 10 ? 18.854 -13.070 18.388 1.00 4.82 10 ASN B N 1
ATOM 607 C CA . ASN B 1 10 ? 20.077 -13.835 18.120 1.00 5.12 10 ASN B CA 1
ATOM 608 C C . ASN B 1 10 ? 20.283 -14.133 16.634 1.00 4.93 10 ASN B C 1
ATOM 609 O O . ASN B 1 10 ? 21.164 -14.918 16.256 1.00 5.76 10 ASN B O 1
ATOM 614 N N . GLY B 1 11 ? 19.478 -13.489 15.786 1.00 4.33 11 GLY B N 1
ATOM 615 C CA . GLY B 1 11 ? 19.599 -13.607 14.346 1.00 4.05 11 GLY B CA 1
ATOM 616 C C . GLY B 1 11 ? 18.256 -13.976 13.740 1.00 4.00 11 GLY B C 1
ATOM 617 O O . GLY B 1 11 ? 17.633 -14.930 14.171 1.00 4.39 11 GLY B O 1
ATOM 618 N N . ASN B 1 12 ? 17.802 -13.198 12.765 1.00 3.77 12 ASN B N 1
ATOM 619 C CA . ASN B 1 12 ? 16.514 -13.433 12.141 1.00 3.97 12 ASN B CA 1
ATOM 620 C C . ASN B 1 12 ? 16.482 -14.765 11.403 1.00 4.18 12 ASN B C 1
ATOM 621 O O . ASN B 1 12 ? 17.501 -15.286 10.962 1.00 4.69 12 ASN B O 1
ATOM 626 N N . VAL B 1 13 ? 15.279 -15.270 11.239 1.00 3.81 13 VAL B N 1
ATOM 627 C CA . VAL B 1 13 ? 15.072 -16.589 10.653 1.00 4.45 13 VAL B CA 1
ATOM 628 C C . VAL B 1 13 ? 14.185 -16.441 9.430 1.00 5.04 13 VAL B C 1
ATOM 629 O O . VAL B 1 13 ? 13.075 -15.939 9.525 1.00 5.13 13 VAL B O 1
ATOM 633 N N . THR B 1 14 ? 14.659 -16.871 8.277 1.00 6.47 14 THR B N 1
ATOM 634 C CA . THR B 1 14 ? 13.921 -16.717 7.026 1.00 7.85 14 THR B CA 1
ATOM 635 C C . THR B 1 14 ? 13.226 -18.028 6.694 1.00 8.25 14 THR B C 1
ATOM 636 O O . THR B 1 14 ? 13.841 -19.074 6.715 1.00 11.70 14 THR B O 1
ATOM 640 N N . PHE B 1 15 ? 11.943 -17.945 6.389 1.00 7.31 15 PHE B N 1
ATOM 641 C CA . PHE B 1 15 ? 11.092 -19.094 6.145 1.00 6.48 15 PHE B CA 1
ATOM 642 C C . PHE B 1 15 ? 10.429 -18.927 4.781 1.00 6.02 15 PHE B C 1
ATOM 643 O O . PHE B 1 15 ? 9.614 -18.036 4.586 1.00 6.04 15 PHE B O 1
ATOM 651 N N . ASP B 1 16 ? 10.785 -19.794 3.843 1.00 5.84 16 ASP B N 1
ATOM 652 C CA . ASP B 1 16 ? 10.191 -19.755 2.521 1.00 5.61 16 ASP B CA 1
ATOM 653 C C . ASP B 1 16 ? 8.912 -20.593 2.568 1.00 5.15 16 ASP B C 1
ATOM 654 O O . ASP B 1 16 ? 8.934 -21.815 2.440 1.00 4.70 16 ASP B O 1
ATOM 659 N N . HIS B 1 17 ? 7.787 -19.913 2.771 1.00 4.83 17 HIS B N 1
ATOM 660 C CA . HIS B 1 17 ? 6.472 -20.554 2.874 1.00 5.09 17 HIS B CA 1
ATOM 661 C C . HIS B 1 17 ? 6.133 -21.276 1.591 1.00 4.79 17 HIS B C 1
ATOM 662 O O . HIS B 1 17 ? 5.694 -22.407 1.632 1.00 4.70 17 HIS B O 1
ATOM 669 N N . LYS B 1 18 ? 6.311 -20.604 0.457 1.00 4.96 18 LYS B N 1
ATOM 670 C CA . LYS B 1 18 ? 5.996 -21.186 -0.841 1.00 5.62 18 LYS B CA 1
ATOM 671 C C . LYS B 1 18 ? 6.795 -22.477 -1.053 1.00 5.47 18 LYS B C 1
ATOM 672 O O . LYS B 1 18 ? 6.233 -23.511 -1.406 1.00 5.80 18 LYS B O 1
ATOM 678 N N . LYS B 1 19 ? 8.095 -22.439 -0.795 1.00 5.30 19 LYS B N 1
ATOM 679 C CA . LYS B 1 19 ? 8.892 -23.649 -0.959 1.00 5.40 19 LYS B CA 1
ATOM 680 C C . LYS B 1 19 ? 8.403 -24.785 -0.042 1.00 4.91 19 LYS B C 1
ATOM 681 O O . LYS B 1 19 ? 8.303 -25.938 -0.456 1.00 5.78 19 LYS B O 1
ATOM 687 N N . HIS B 1 20 ? 8.115 -24.460 1.207 1.00 4.95 20 HIS B N 1
ATOM 688 C CA . HIS B 1 20 ? 7.600 -25.453 2.136 1.00 5.04 20 HIS B CA 1
ATOM 689 C C . HIS B 1 20 ? 6.257 -26.028 1.688 1.00 5.97 20 HIS B C 1
ATOM 690 O O . HIS B 1 20 ? 5.984 -27.185 1.910 1.00 6.27 20 HIS B O 1
ATOM 697 N N . GLN B 1 21 ? 5.411 -25.228 1.063 1.00 6.38 21 GLN B N 1
ATOM 698 C CA . GLN B 1 21 ? 4.146 -25.746 0.522 1.00 7.11 21 GLN B CA 1
ATOM 699 C C . GLN B 1 21 ? 4.371 -26.729 -0.610 1.00 8.55 21 GLN B C 1
ATOM 700 O O . GLN B 1 21 ? 3.566 -27.635 -0.823 1.00 8.23 21 GLN B O 1
ATOM 706 N N . THR B 1 22 ? 5.455 -26.536 -1.343 1.00 9.51 22 THR B N 1
ATOM 707 C CA . THR B 1 22 ? 5.734 -27.343 -2.516 1.00 11.56 22 THR B CA 1
ATOM 708 C C . THR B 1 22 ? 6.180 -28.727 -2.081 1.00 12.20 22 THR B C 1
ATOM 709 O O . THR B 1 22 ? 5.879 -29.719 -2.762 1.00 13.97 22 THR B O 1
ATOM 713 N N . ILE B 1 23 ? 6.854 -28.805 -0.929 1.00 12.38 23 ILE B N 1
ATOM 714 C CA . ILE B 1 23 ? 7.459 -30.050 -0.444 1.00 13.19 23 ILE B CA 1
ATOM 715 C C . ILE B 1 23 ? 6.763 -30.735 0.743 1.00 12.35 23 ILE B C 1
ATOM 716 O O . ILE B 1 23 ? 6.988 -31.933 0.988 1.00 12.49 23 ILE B O 1
ATOM 721 N N . VAL B 1 24 ? 5.924 -29.993 1.473 1.00 10.57 24 VAL B N 1
ATOM 722 C CA . VAL B 1 24 ? 5.014 -30.541 2.477 1.00 10.34 24 VAL B CA 1
ATOM 723 C C . VAL B 1 24 ? 3.597 -30.261 1.968 1.00 9.66 24 VAL B C 1
ATOM 724 O O . VAL B 1 24 ? 3.012 -29.243 2.337 1.00 9.09 24 VAL B O 1
ATOM 728 N N . PRO B 1 25 ? 3.069 -31.088 1.067 1.00 10.10 25 PRO B N 1
ATOM 729 C CA . PRO B 1 25 ? 1.838 -30.761 0.329 1.00 9.96 25 PRO B CA 1
ATOM 730 C C A PRO B 1 25 ? 0.496 -30.945 1.044 0.50 9.77 25 PRO B C 1
ATOM 731 C C B PRO B 1 25 ? 0.556 -31.167 1.090 0.50 9.46 25 PRO B C 1
ATOM 732 O O A PRO B 1 25 ? -0.522 -31.118 0.377 0.50 11.57 25 PRO B O 1
ATOM 733 O O B PRO B 1 25 ? -0.295 -31.881 0.560 0.50 9.61 25 PRO B O 1
ATOM 737 N N . ASP B 1 26 ? 0.478 -30.832 2.361 1.00 8.77 26 ASP B N 1
ATOM 738 C CA . ASP B 1 26 ? -0.762 -30.886 3.114 1.00 7.87 26 ASP B CA 1
ATOM 739 C C . ASP B 1 26 ? -0.649 -29.777 4.144 1.00 6.74 26 ASP B C 1
ATOM 740 O O . ASP B 1 26 ? 0.142 -29.851 5.068 1.00 6.20 26 ASP B O 1
ATOM 745 N N . CYS B 1 27 ? -1.431 -28.722 3.941 1.00 5.81 27 CYS B N 1
ATOM 746 C CA . CYS B 1 27 ? -1.460 -27.594 4.846 1.00 6.11 27 CYS B CA 1
ATOM 747 C C . CYS B 1 27 ? -1.646 -28.004 6.291 1.00 5.52 27 CYS B C 1
ATOM 748 O O . CYS B 1 27 ? -1.128 -27.339 7.184 1.00 6.24 27 CYS B O 1
ATOM 751 N N . ALA B 1 28 ? -2.417 -29.070 6.517 1.00 5.63 28 ALA B N 1
ATOM 752 C CA . ALA B 1 28 ? -2.777 -29.493 7.863 1.00 6.30 28 ALA B CA 1
ATOM 753 C C . ALA B 1 28 ? -1.568 -29.877 8.706 1.00 5.95 28 ALA B C 1
ATOM 754 O O . ALA B 1 28 ? -1.607 -29.807 9.935 1.00 5.94 28 ALA B O 1
ATOM 756 N N . VAL B 1 29 ? -0.483 -30.270 8.064 1.00 5.80 29 VAL B N 1
ATOM 757 C CA . VAL B 1 29 ? 0.724 -30.607 8.807 1.00 5.62 29 VAL B CA 1
ATOM 758 C C . VAL B 1 29 ? 1.162 -29.456 9.707 1.00 6.67 29 VAL B C 1
ATOM 759 O O . VAL B 1 29 ? 1.559 -29.665 10.847 1.00 7.29 29 VAL B O 1
ATOM 763 N N . CYS B 1 30 ? 1.072 -28.237 9.196 1.00 5.32 30 CYS B N 1
ATOM 764 C CA . CYS B 1 30 ? 1.473 -27.040 9.922 1.00 5.85 30 CYS B CA 1
ATOM 765 C C . CYS B 1 30 ? 0.321 -26.233 10.502 1.00 5.67 30 CYS B C 1
ATOM 766 O O . CYS B 1 30 ? 0.509 -25.506 11.456 1.00 6.96 30 CYS B O 1
ATOM 769 N N . HIS B 1 31 ? -0.856 -26.374 9.910 1.00 5.66 31 HIS B N 1
ATOM 770 C CA . HIS B 1 31 ? -1.988 -25.501 10.212 1.00 5.23 31 HIS B CA 1
ATOM 771 C C . HIS B 1 31 ? -3.198 -26.215 10.811 1.00 5.99 31 HIS B C 1
ATOM 772 O O . HIS B 1 31 ? -4.181 -25.563 11.175 1.00 6.77 31 HIS B O 1
ATOM 779 N N . GLY B 1 32 ? -3.181 -27.536 10.887 1.00 5.90 32 GLY B N 1
ATOM 780 C CA . GLY B 1 32 ? -4.428 -28.239 11.154 1.00 6.14 32 GLY B CA 1
ATOM 781 C C . GLY B 1 32 ? -5.487 -27.853 10.125 1.00 6.85 32 GLY B C 1
ATOM 782 O O . GLY B 1 32 ? -5.198 -27.672 8.937 1.00 7.68 32 GLY B O 1
ATOM 783 N N . LYS B 1 33 ? -6.731 -27.705 10.575 1.00 7.39 33 LYS B N 1
ATOM 784 C CA . LYS B 1 33 ? -7.857 -27.433 9.674 1.00 8.28 33 LYS B CA 1
ATOM 785 C C . LYS B 1 33 ? -7.985 -26.010 9.178 1.00 8.20 33 LYS B C 1
ATOM 786 O O . LYS B 1 33 ? -8.815 -25.755 8.299 1.00 8.75 33 LYS B O 1
ATOM 792 N N . THR B 1 34 ? -7.207 -25.076 9.718 1.00 8.23 34 THR B N 1
ATOM 793 C CA . THR B 1 34 ? -7.334 -23.679 9.305 1.00 9.30 34 THR B CA 1
ATOM 794 C C . THR B 1 34 ? -6.015 -23.044 8.926 1.00 8.86 34 THR B C 1
ATOM 795 O O . THR B 1 34 ? -5.325 -22.468 9.766 1.00 8.68 34 THR B O 1
ATOM 799 N N . PRO B 1 35 ? -5.666 -23.133 7.652 1.00 8.15 35 PRO B N 1
ATOM 800 C CA . PRO B 1 35 ? -4.542 -22.363 7.130 1.00 8.13 35 PRO B CA 1
ATOM 801 C C . PRO B 1 35 ? -4.748 -20.885 7.456 1.00 7.26 35 PRO B C 1
ATOM 802 O O . PRO B 1 35 ? -5.854 -20.326 7.259 1.00 8.69 35 PRO B O 1
ATOM 806 N N . GLY B 1 36 ? -3.702 -20.272 7.994 1.00 7.15 36 GLY B N 1
ATOM 807 C CA . GLY B 1 36 ? -3.765 -18.900 8.473 1.00 6.66 36 GLY B CA 1
ATOM 808 C C . GLY B 1 36 ? -2.738 -18.721 9.571 1.00 6.50 36 GLY B C 1
ATOM 809 O O . GLY B 1 36 ? -1.742 -19.438 9.618 1.00 7.07 36 GLY B O 1
ATOM 810 N N . LYS B 1 37 ? -2.979 -17.786 10.475 1.00 6.84 37 LYS B N 1
ATOM 811 C CA . LYS B 1 37 ? -2.072 -17.608 11.600 1.00 7.72 37 LYS B CA 1
ATOM 812 C C . LYS B 1 37 ? -2.057 -18.886 12.423 1.00 7.50 37 LYS B C 1
ATOM 813 O O . LYS B 1 37 ? -3.052 -19.615 12.508 1.00 7.02 37 LYS B O 1
ATOM 819 N N . ILE B 1 38 ? -0.908 -19.156 13.019 1.00 7.67 38 ILE B N 1
ATOM 820 C CA . ILE B 1 38 ? -0.722 -20.321 13.869 1.00 8.09 38 ILE B CA 1
ATOM 821 C C . ILE B 1 38 ? -0.726 -19.796 15.294 1.00 7.90 38 ILE B C 1
ATOM 822 O O . ILE B 1 38 ? 0.209 -19.132 15.723 1.00 8.68 38 ILE B O 1
ATOM 827 N N . GLU B 1 39 ? -1.795 -20.068 16.029 1.00 8.03 39 GLU B N 1
ATOM 828 C CA . GLU B 1 39 ? -1.962 -19.544 17.379 1.00 8.31 39 GLU B CA 1
ATOM 829 C C . GLU B 1 39 ? -0.758 -19.956 18.238 1.00 8.10 39 GLU B C 1
ATOM 830 O O . GLU B 1 39 ? -0.376 -21.122 18.249 1.00 8.86 39 GLU B O 1
ATOM 836 N N . GLY B 1 40 ? -0.154 -18.976 18.898 1.00 7.01 40 GLY B N 1
ATOM 837 C CA . GLY B 1 40 ? 0.929 -19.222 19.835 1.00 6.46 40 GLY B CA 1
ATOM 838 C C . GLY B 1 40 ? 2.307 -19.231 19.207 1.00 5.92 40 GLY B C 1
ATOM 839 O O . GLY B 1 40 ? 3.303 -19.384 19.930 1.00 6.64 40 GLY B O 1
ATOM 840 N N . PHE B 1 41 ? 2.399 -19.052 17.890 1.00 5.65 41 PHE B N 1
ATOM 841 C CA . PHE B 1 41 ? 3.680 -19.199 17.233 1.00 6.17 41 PHE B CA 1
ATOM 842 C C . PHE B 1 41 ? 4.700 -18.246 17.831 1.00 5.68 41 PHE B C 1
ATOM 843 O O . PHE B 1 41 ? 4.413 -17.082 18.109 1.00 7.76 41 PHE B O 1
ATOM 851 N N . GLY B 1 42 ? 5.908 -18.764 17.992 1.00 5.49 42 GLY B N 1
ATOM 852 C CA . GLY B 1 42 ? 6.986 -18.079 18.668 1.00 5.47 42 GLY B CA 1
ATOM 853 C C . GLY B 1 42 ? 8.100 -19.083 18.908 1.00 4.87 42 GLY B C 1
ATOM 854 O O . GLY B 1 42 ? 8.168 -20.137 18.277 1.00 5.01 42 GLY B O 1
ATOM 855 N N . LYS B 1 43 ? 8.989 -18.755 19.832 1.00 4.64 43 LYS B N 1
ATOM 856 C CA . LYS B 1 43 ? 10.175 -19.540 20.105 1.00 4.97 43 LYS B CA 1
ATOM 857 C C . LYS B 1 43 ? 9.861 -20.999 20.404 1.00 4.61 43 LYS B C 1
ATOM 858 O O . LYS B 1 43 ? 10.464 -21.892 19.830 1.00 4.17 43 LYS B O 1
ATOM 864 N N . GLU B 1 44 ? 8.931 -21.253 21.319 1.00 4.30 44 GLU B N 1
ATOM 865 C CA . GLU B 1 44 ? 8.694 -22.623 21.765 1.00 4.87 44 GLU B CA 1
ATOM 866 C C . GLU B 1 44 ? 8.178 -23.479 20.623 1.00 4.39 44 GLU B C 1
ATOM 867 O O . GLU B 1 44 ? 8.647 -24.603 20.426 1.00 5.58 44 GLU B O 1
ATOM 873 N N . MET B 1 45 ? 7.210 -22.969 19.871 1.00 4.61 45 MET B N 1
ATOM 874 C CA . MET B 1 45 ? 6.660 -23.732 18.755 1.00 4.34 45 MET B CA 1
ATOM 875 C C . MET B 1 45 ? 7.706 -23.910 17.655 1.00 4.85 45 MET B C 1
ATOM 876 O O . MET B 1 45 ? 7.838 -24.975 17.091 1.00 5.04 45 MET B O 1
ATOM 881 N N . ALA B 1 46 ? 8.483 -22.871 17.369 1.00 4.62 46 ALA B N 1
ATOM 882 C CA . ALA B 1 46 ? 9.505 -22.971 16.340 1.00 4.55 46 ALA B CA 1
ATOM 883 C C . ALA B 1 46 ? 10.565 -23.998 16.721 1.00 4.48 46 ALA B C 1
ATOM 884 O O . ALA B 1 46 ? 11.096 -24.708 15.865 1.00 4.92 46 ALA B O 1
ATOM 886 N N . HIS B 1 47 ? 10.936 -24.048 17.993 1.00 4.54 47 HIS B N 1
ATOM 887 C CA . HIS B 1 47 ? 11.954 -25.016 18.415 1.00 4.71 47 HIS B CA 1
ATOM 888 C C . HIS B 1 47 ? 11.373 -26.411 18.573 1.00 5.00 47 HIS B C 1
ATOM 889 O O . HIS B 1 47 ? 12.123 -27.382 18.620 1.00 6.42 47 HIS B O 1
ATOM 896 N N . GLY B 1 48 ? 10.051 -26.489 18.673 1.00 5.02 48 GLY B N 1
ATOM 897 C CA . GLY B 1 48 ? 9.328 -27.745 18.695 1.00 6.01 48 GLY B CA 1
ATOM 898 C C . GLY B 1 48 ? 8.784 -28.121 17.325 1.00 6.14 48 GLY B C 1
ATOM 899 O O . GLY B 1 48 ? 9.460 -27.984 16.299 1.00 5.44 48 GLY B O 1
ATOM 900 N N . LYS B 1 49 ? 7.530 -28.574 17.290 1.00 6.75 49 LYS B N 1
ATOM 901 C CA . LYS B 1 49 ? 6.984 -29.200 16.091 1.00 7.58 49 LYS B CA 1
ATOM 902 C C . LYS B 1 49 ? 6.786 -28.245 14.921 1.00 6.89 49 LYS B C 1
ATOM 903 O O . LYS B 1 49 ? 6.737 -28.667 13.763 1.00 8.24 49 LYS B O 1
ATOM 909 N N . SER B 1 50 ? 6.686 -26.949 15.176 1.00 6.29 50 SER B N 1
ATOM 910 C CA . SER B 1 50 ? 6.339 -26.060 14.085 1.00 5.61 50 SER B CA 1
ATOM 911 C C . SER B 1 50 ? 7.493 -25.793 13.141 1.00 5.63 50 SER B C 1
ATOM 912 O O . SER B 1 50 ? 7.257 -25.385 12.019 1.00 5.80 50 SER B O 1
ATOM 915 N N . CYS B 1 51 ? 8.733 -25.991 13.589 1.00 5.40 51 CYS B N 1
ATOM 916 C CA . CYS B 1 51 ? 9.895 -25.839 12.707 1.00 5.19 51 CYS B CA 1
ATOM 917 C C . CYS B 1 51 ? 10.938 -26.930 12.931 1.00 4.79 51 CYS B C 1
ATOM 918 O O . CYS 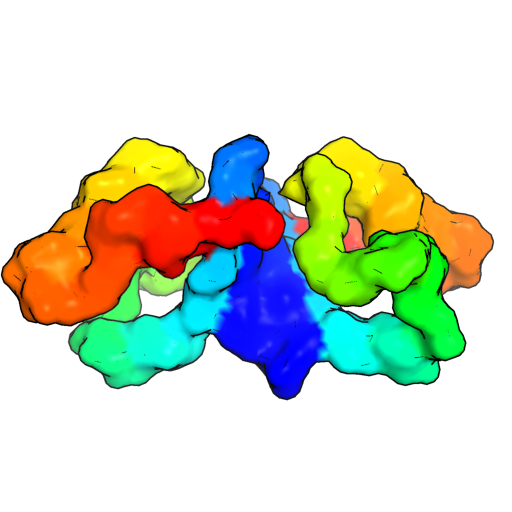B 1 51 ? 11.042 -27.869 12.146 1.00 5.39 51 CYS B O 1
ATOM 921 N N . LYS B 1 52 ? 11.712 -26.789 14.001 1.00 4.79 52 LYS B N 1
ATOM 922 C CA . LYS B 1 52 ? 12.888 -27.611 14.196 1.00 4.39 52 LYS B CA 1
ATOM 923 C C . LYS B 1 52 ? 12.556 -29.088 14.289 1.00 4.92 52 LYS B C 1
ATOM 924 O O . LYS B 1 52 ? 13.307 -29.921 13.792 1.00 5.47 52 LYS B O 1
ATOM 930 N N . GLY B 1 53 ? 11.434 -29.408 14.920 1.00 4.52 53 GLY B N 1
ATOM 931 C CA . GLY B 1 53 ? 11.072 -30.814 15.133 1.00 4.38 53 GLY B CA 1
ATOM 932 C C . GLY B 1 53 ? 10.833 -31.562 13.838 1.00 5.03 53 GLY B C 1
ATOM 933 O O . GLY B 1 53 ? 11.166 -32.728 13.735 1.00 5.88 53 GLY B O 1
ATOM 934 N N . CYS B 1 54 ? 10.254 -30.908 12.838 1.00 4.87 54 CYS B N 1
ATOM 935 C CA . CYS B 1 54 ? 10.111 -31.555 11.547 1.00 5.09 54 CYS B CA 1
ATOM 936 C C . CYS B 1 54 ? 11.462 -31.783 10.891 1.00 5.37 54 CYS B C 1
ATOM 937 O O . CYS B 1 54 ? 11.709 -32.843 10.357 1.00 4.46 54 CYS B O 1
ATOM 940 N N . HIS B 1 55 ? 12.327 -30.778 10.923 1.00 4.90 55 HIS B N 1
ATOM 941 C CA . HIS B 1 55 ? 13.650 -30.928 10.331 1.00 4.62 55 HIS B CA 1
ATOM 942 C C . HIS B 1 55 ? 14.409 -32.082 10.975 1.00 5.01 55 HIS B C 1
ATOM 943 O O . HIS B 1 55 ? 15.104 -32.838 10.293 1.00 5.75 55 HIS B O 1
ATOM 950 N N . GLU B 1 56 ? 14.298 -32.199 12.292 1.00 5.50 56 GLU B N 1
ATOM 951 C CA . GLU B 1 56 ? 14.957 -33.286 13.017 1.00 6.59 56 GLU B CA 1
ATOM 952 C C . GLU B 1 56 ? 14.356 -34.639 12.601 1.00 6.20 56 GLU B C 1
ATOM 953 O O . GLU B 1 56 ? 15.080 -35.594 12.288 1.00 6.90 56 GLU B O 1
ATOM 959 N N . GLU B 1 57 ? 13.032 -34.724 12.564 1.00 5.63 57 GLU B N 1
ATOM 960 C CA . GLU B 1 57 ? 12.375 -36.018 12.255 1.00 6.24 57 GLU B CA 1
ATOM 961 C C . GLU B 1 57 ? 12.688 -36.464 10.824 1.00 6.61 57 GLU B C 1
ATOM 962 O O . GLU B 1 57 ? 12.972 -37.641 10.585 1.00 6.94 57 GLU B O 1
ATOM 968 N N . MET B 1 58 ? 12.638 -35.513 9.885 1.00 7.27 58 MET B N 1
ATOM 969 C CA . MET B 1 58 ? 12.833 -35.821 8.462 1.00 8.23 58 MET B CA 1
ATOM 970 C C . MET B 1 58 ? 14.310 -35.858 8.052 1.00 8.00 58 MET B C 1
ATOM 971 O O . MET B 1 58 ? 14.620 -36.239 6.920 1.00 7.81 58 MET B O 1
ATOM 978 N N . LYS B 1 59 ? 15.216 -35.494 8.955 1.00 8.57 59 LYS B N 1
ATOM 979 C CA . LYS B 1 59 ? 16.652 -35.389 8.648 1.00 9.46 59 LYS B CA 1
ATOM 980 C C . LYS B 1 59 ? 16.936 -34.512 7.409 1.00 10.27 59 LYS B C 1
ATOM 981 O O . LYS B 1 59 ? 17.849 -34.767 6.613 1.00 10.95 59 LYS B O 1
ATOM 987 N N . LYS B 1 60 ? 16.148 -33.454 7.282 1.00 10.33 60 LYS B N 1
ATOM 988 C CA . LYS B 1 60 ? 16.266 -32.498 6.191 1.00 10.99 60 LYS B CA 1
ATOM 989 C C . LYS B 1 60 ? 15.907 -31.150 6.757 1.00 9.55 60 LYS B C 1
ATOM 990 O O . LYS B 1 60 ? 14.897 -31.037 7.444 1.00 9.65 60 LYS B O 1
ATOM 996 N N . GLY B 1 61 ? 16.689 -30.132 6.434 1.00 7.97 61 GLY B N 1
ATOM 997 C CA . GLY B 1 61 ? 16.425 -28.788 6.902 1.00 7.21 61 GLY B CA 1
ATOM 998 C C . GLY B 1 61 ? 17.211 -28.481 8.158 1.00 7.00 61 GLY B C 1
ATOM 999 O O . GLY B 1 61 ? 17.831 -29.353 8.742 1.00 6.56 61 GLY B O 1
ATOM 1000 N N . PRO B 1 62 ? 17.215 -27.219 8.554 1.00 6.54 62 PRO B N 1
ATOM 1001 C CA . PRO B 1 62 ? 18.058 -26.748 9.660 1.00 6.46 62 PRO B CA 1
ATOM 1002 C C . PRO B 1 62 ? 17.659 -27.278 11.043 1.00 6.67 62 PRO B C 1
ATOM 1003 O O . PRO B 1 62 ? 16.503 -27.168 11.485 1.00 6.57 62 PRO B O 1
ATOM 1007 N N . THR B 1 63 ? 18.646 -27.810 11.755 1.00 6.96 63 THR B N 1
ATOM 1008 C CA . THR B 1 63 ? 18.439 -28.254 13.134 1.00 7.23 63 THR B CA 1
ATOM 1009 C C . THR B 1 63 ? 19.367 -27.630 14.159 1.00 7.48 63 THR B C 1
ATOM 1010 O O . THR B 1 63 ? 19.110 -27.791 15.352 1.00 8.61 63 THR B O 1
ATOM 1014 N N . LYS B 1 64 ? 20.436 -26.972 13.720 1.00 6.27 64 LYS B N 1
ATOM 1015 C CA . LYS B 1 64 ? 21.389 -26.324 14.612 1.00 5.94 64 LYS B CA 1
ATOM 1016 C C . LYS B 1 64 ? 21.087 -24.844 14.618 1.00 5.82 64 LYS B C 1
ATOM 1017 O O . LYS B 1 64 ? 20.577 -24.298 13.630 1.00 6.37 64 LYS B O 1
ATOM 1023 N N . CYS B 1 65 ? 21.391 -24.189 15.740 1.00 5.38 65 CYS B N 1
ATOM 1024 C CA . CYS B 1 65 ? 20.945 -22.812 15.954 1.00 5.73 65 CYS B CA 1
ATOM 1025 C C . CYS B 1 65 ? 21.296 -21.914 14.786 1.00 6.11 65 CYS B C 1
ATOM 1026 O O . CYS B 1 65 ? 20.447 -21.177 14.295 1.00 6.67 65 CYS B O 1
ATOM 1029 N N . GLY B 1 66 ? 22.560 -21.964 14.388 1.00 6.29 66 GLY B N 1
ATOM 1030 C CA . GLY B 1 66 ? 23.074 -21.091 13.354 1.00 6.29 66 GLY B CA 1
ATOM 1031 C C . GLY B 1 66 ? 22.547 -21.354 11.968 1.00 5.96 66 GLY B C 1
ATOM 1032 O O . GLY B 1 66 ? 22.723 -20.509 11.081 1.00 7.27 66 GLY B O 1
ATOM 1033 N N . GLU B 1 67 ? 21.941 -22.515 11.752 1.00 5.81 67 GLU B N 1
ATOM 1034 C CA . GLU B 1 67 ? 21.336 -22.807 10.457 1.00 6.26 67 GLU B CA 1
ATOM 1035 C C . GLU B 1 67 ? 20.056 -22.021 10.249 1.00 6.53 67 GLU B C 1
ATOM 1036 O O . GLU B 1 67 ? 19.691 -21.737 9.128 1.00 9.77 67 GLU B O 1
ATOM 1042 N N . CYS B 1 68 ? 19.348 -21.706 11.336 1.00 5.50 68 CYS B N 1
ATOM 1043 C CA . CYS B 1 68 ? 18.167 -20.844 11.258 1.00 5.35 68 CYS B CA 1
ATOM 1044 C C . CYS B 1 68 ? 18.466 -19.386 11.558 1.00 5.21 68 CYS B C 1
ATOM 1045 O O . CYS B 1 68 ? 17.992 -18.518 10.834 1.00 5.62 68 CYS B O 1
ATOM 1048 N N . HIS B 1 69 ? 19.187 -19.132 12.649 1.00 4.81 69 HIS B N 1
ATOM 1049 C CA . HIS B 1 69 ? 19.396 -17.774 13.168 1.00 4.71 69 HIS B CA 1
ATOM 1050 C C . HIS B 1 69 ? 20.605 -17.186 12.452 1.00 5.29 69 HIS B C 1
ATOM 1051 O O . HIS B 1 69 ? 21.746 -17.585 12.690 1.00 6.47 69 HIS B O 1
ATOM 1058 N N . LYS B 1 70 ? 20.362 -16.218 11.577 1.00 5.11 70 LYS B N 1
ATOM 1059 C CA . LYS B 1 70 ? 21.423 -15.645 10.742 1.00 6.50 70 LYS B CA 1
ATOM 1060 C C . LYS B 1 70 ? 21.657 -14.201 11.165 1.00 6.61 70 LYS B C 1
ATOM 1061 O O . LYS B 1 70 ? 20.820 -13.336 10.900 1.00 6.50 70 LYS B O 1
ATOM 1067 N N . LYS B 1 71 ? 22.769 -13.950 11.854 1.00 7.61 71 LYS B N 1
ATOM 1068 C CA . LYS B 1 71 ? 23.141 -12.609 12.274 1.00 8.62 71 LYS B CA 1
ATOM 1069 C C . LYS B 1 71 ? 23.613 -11.808 11.076 1.00 8.87 71 LYS B C 1
ATOM 1070 O O . LYS B 1 71 ? 23.974 -12.339 10.024 1.00 9.93 71 LYS B O 1
#

CATH classification: 3.90.10.10

Secondary structure (DSSP, 8-state):
-EEEEE--TT-EEEE-HHHHHHHSS-THHHHTTS-S--TT-SHHHHHTTTTHHHHHHHT-S--SHHHHEE-/--EEEE--TT-BEEEEHHHHHHHS--THHHHTT--S--TT-SHHHHHTTTTHHHHHHHT-S--SHHHH-B-

Sequence (142 aa):
ADTMTFTAKNGNVTFDHKKHQTIVPDCAVCHGKTPGKIEGFGKEMAHGKSCKGCHEEMKKGPTKCGECHKKADTMTFTAKNGNVTFDHKKHQTIVPDCAVCHGKTPGKIEGFGKEMAHGKSCKGCHEEMKKGPTKCGECHKK

Organism: Geobacter sulfurreducens (strain ATCC 51573 / DSM 12127 / PCA) (NCBI:txid243231)

Nearest PDB structures (foldseek):
  3bxu-assembly1_B  TM=9.834E-01  e=9.866E-15  unclassified
  2ldo-assembly1_A  TM=9.393E-01  e=2.479E-11  Geobacter sulfurreducens
  2n91-assembly1_A  TM=9.292E-01  e=1.435E-10  Geobacter sulfurreducens
  2mz9-assembly1_A  TM=9.299E-01  e=7.723E-10  Geobacter sulfurreducens
  3h33-assembly1_A  TM=9.561E-01  e=4.156E-09  Geobacter sulfurreducens